Protein AF-A0A3N5M9J4-F1 (afdb_monomer)

pLDDT: mean 79.92, std 17.81, range [35.22, 98.06]

Mean predicted aligned error: 15.6 Å

Structure (mmCIF, N/CA/C/O backbone):
data_AF-A0A3N5M9J4-F1
#
_entry.id   AF-A0A3N5M9J4-F1
#
loop_
_atom_site.group_PDB
_atom_site.id
_atom_site.type_symbol
_atom_site.label_atom_id
_atom_site.label_alt_id
_atom_site.label_comp_id
_atom_site.label_asym_id
_atom_site.label_entity_id
_atom_site.label_seq_id
_atom_site.pdbx_PDB_ins_code
_atom_site.Cartn_x
_atom_site.Cartn_y
_atom_site.Cartn_z
_atom_site.occupancy
_atom_site.B_iso_or_equiv
_atom_site.auth_seq_id
_atom_site.auth_comp_id
_atom_site.auth_asym_id
_atom_site.auth_atom_id
_atom_site.pdbx_PDB_model_num
ATOM 1 N N . MET A 1 1 ? 19.976 -32.562 -26.004 1.00 40.84 1 MET A N 1
ATOM 2 C CA . MET A 1 1 ? 18.658 -32.344 -25.377 1.00 40.84 1 MET A CA 1
ATOM 3 C C . MET A 1 1 ? 18.786 -32.730 -23.916 1.00 40.84 1 MET A C 1
ATOM 5 O O . MET A 1 1 ? 18.676 -33.906 -23.633 1.00 40.84 1 MET A O 1
ATOM 9 N N . GLU A 1 2 ? 19.082 -31.790 -23.013 1.00 35.22 2 GLU A N 1
ATOM 10 C CA . GLU A 1 2 ? 19.085 -32.066 -21.567 1.00 35.22 2 GLU A CA 1
ATOM 11 C C . GLU A 1 2 ? 18.513 -30.866 -20.803 1.00 35.22 2 GLU A C 1
ATOM 13 O O . GLU A 1 2 ? 19.132 -29.811 -20.684 1.00 35.22 2 GLU A O 1
ATOM 18 N N . PHE A 1 3 ? 17.279 -31.030 -20.324 1.00 38.19 3 PHE A N 1
ATOM 19 C CA . PHE A 1 3 ? 16.579 -30.076 -19.472 1.00 38.19 3 PHE A CA 1
ATOM 20 C C . PHE A 1 3 ? 17.049 -30.265 -18.028 1.00 38.19 3 PHE A C 1
ATOM 22 O O . PHE A 1 3 ? 16.665 -31.226 -17.365 1.00 38.19 3 PHE A O 1
ATOM 29 N N . ARG A 1 4 ? 17.856 -29.336 -17.509 1.00 40.12 4 ARG A N 1
ATOM 30 C CA . ARG A 1 4 ? 18.172 -29.287 -16.075 1.00 40.12 4 ARG A CA 1
ATOM 31 C C . ARG A 1 4 ? 17.060 -28.557 -15.320 1.00 40.12 4 ARG A C 1
ATOM 33 O O . ARG A 1 4 ? 17.142 -27.360 -15.067 1.00 40.12 4 ARG A O 1
ATOM 40 N N . SER A 1 5 ? 16.023 -29.309 -14.964 1.00 43.06 5 SER A N 1
ATOM 41 C CA . SER A 1 5 ? 15.015 -28.925 -13.971 1.00 43.06 5 SER A CA 1
ATOM 42 C C . SER A 1 5 ? 15.371 -29.523 -12.614 1.00 43.06 5 SER A C 1
ATOM 44 O O . SER A 1 5 ? 15.513 -30.737 -12.522 1.00 43.06 5 SER A O 1
ATOM 46 N N . ALA A 1 6 ? 15.459 -28.686 -11.573 1.00 42.06 6 ALA A N 1
ATOM 47 C CA . ALA A 1 6 ? 14.806 -28.901 -10.272 1.00 42.06 6 ALA A CA 1
ATOM 48 C C . ALA A 1 6 ? 15.296 -27.869 -9.238 1.00 42.06 6 ALA A C 1
ATOM 50 O O . ALA A 1 6 ? 16.233 -28.110 -8.479 1.00 42.06 6 ALA A O 1
ATOM 51 N N . ASN A 1 7 ? 14.602 -26.730 -9.151 1.00 45.19 7 ASN A N 1
ATOM 52 C CA . ASN A 1 7 ? 14.589 -25.938 -7.921 1.00 45.19 7 ASN A CA 1
ATOM 53 C C . ASN A 1 7 ? 13.756 -26.695 -6.879 1.00 45.19 7 ASN A C 1
ATOM 55 O O . ASN A 1 7 ? 12.533 -26.573 -6.836 1.00 45.19 7 ASN A O 1
ATOM 59 N N . ALA A 1 8 ? 14.414 -27.490 -6.038 1.00 44.69 8 ALA A N 1
ATOM 60 C CA . ALA A 1 8 ? 13.794 -28.055 -4.850 1.00 44.69 8 ALA A CA 1
ATOM 61 C C . ALA A 1 8 ? 13.730 -26.980 -3.753 1.00 44.69 8 ALA A C 1
ATOM 63 O O . ALA A 1 8 ? 14.624 -26.876 -2.914 1.00 44.69 8 ALA A O 1
ATOM 64 N N . PHE A 1 9 ? 12.658 -26.184 -3.736 1.00 44.62 9 PHE A N 1
ATOM 65 C CA . PHE A 1 9 ? 12.261 -25.470 -2.523 1.00 44.62 9 PHE A CA 1
ATOM 66 C C . PHE A 1 9 ? 11.845 -26.517 -1.485 1.00 44.62 9 PHE A C 1
ATOM 68 O O . PHE A 1 9 ? 10.697 -26.957 -1.446 1.00 44.62 9 PHE A O 1
ATOM 75 N N . ARG A 1 10 ? 12.793 -26.965 -0.656 1.00 51.78 10 ARG A N 1
ATOM 76 C CA . ARG A 1 10 ? 12.470 -27.740 0.542 1.00 51.78 10 ARG A CA 1
ATOM 77 C C . ARG A 1 10 ? 11.759 -26.796 1.505 1.00 51.78 10 ARG A C 1
ATOM 79 O O . ARG A 1 10 ? 12.394 -26.006 2.197 1.00 51.78 10 ARG A O 1
ATOM 86 N N . GLY A 1 11 ? 10.430 -26.860 1.515 1.00 51.69 11 GLY A N 1
ATOM 87 C CA . GLY A 1 11 ? 9.624 -26.268 2.571 1.00 51.69 11 GLY A CA 1
ATOM 88 C C . GLY A 1 11 ? 10.036 -26.900 3.894 1.00 51.69 11 GLY A C 1
ATOM 89 O O . GLY A 1 11 ? 9.749 -28.071 4.145 1.00 51.69 11 GLY A O 1
ATOM 90 N N . HIS A 1 12 ? 10.759 -26.148 4.719 1.00 48.06 12 HIS A N 1
ATOM 91 C CA . HIS A 1 12 ? 11.014 -26.554 6.089 1.00 48.06 12 HIS A CA 1
ATOM 92 C C . HIS A 1 12 ? 9.669 -26.632 6.813 1.00 48.06 12 HIS A C 1
ATOM 94 O O . HIS A 1 12 ? 8.964 -25.637 6.973 1.00 48.06 12 HIS A O 1
ATOM 100 N N . ARG A 1 13 ? 9.301 -27.854 7.205 1.00 51.56 13 ARG A N 1
ATOM 101 C CA . ARG A 1 13 ? 8.155 -28.147 8.061 1.00 51.56 13 ARG A CA 1
ATOM 102 C C . ARG A 1 13 ? 8.425 -27.473 9.409 1.00 51.56 13 ARG A C 1
ATOM 104 O O . ARG A 1 13 ? 9.368 -27.854 10.098 1.00 51.56 13 ARG A O 1
ATOM 111 N N . ILE A 1 14 ? 7.643 -26.449 9.748 1.00 56.66 14 ILE A N 1
ATOM 112 C CA . ILE A 1 14 ? 7.687 -25.809 11.066 1.00 56.66 14 ILE A CA 1
ATOM 113 C C . ILE A 1 14 ? 7.289 -26.890 12.075 1.00 56.66 14 ILE A C 1
ATOM 115 O O . ILE A 1 14 ? 6.150 -27.352 12.078 1.00 56.66 14 ILE A O 1
ATOM 119 N N . LEU A 1 15 ? 8.253 -27.368 12.861 1.00 48.16 15 LEU A N 1
ATOM 120 C CA . LEU A 1 15 ? 7.993 -28.271 13.975 1.00 48.16 15 LEU A CA 1
ATOM 121 C C . LEU A 1 15 ? 7.267 -27.459 15.052 1.00 48.16 15 LEU A C 1
ATOM 123 O O . LEU A 1 15 ? 7.861 -26.589 15.687 1.00 48.16 15 LEU A O 1
ATOM 127 N N . SER A 1 16 ? 5.967 -27.716 15.196 1.00 48.34 16 SER A N 1
ATOM 128 C CA . SER A 1 16 ? 5.083 -27.132 16.205 1.00 48.34 16 SER A CA 1
ATOM 129 C C . SER A 1 16 ? 5.510 -27.564 17.607 1.00 48.34 16 SER A C 1
ATOM 131 O O . SER A 1 16 ? 5.007 -28.541 18.151 1.00 48.34 16 SER A O 1
ATOM 133 N N . ALA A 1 17 ? 6.457 -26.837 18.189 1.00 43.72 17 ALA A N 1
ATOM 134 C CA . ALA A 1 17 ? 6.905 -27.015 19.563 1.00 43.72 17 ALA A CA 1
ATOM 135 C C . ALA A 1 17 ? 6.412 -25.866 20.460 1.00 43.72 17 ALA A C 1
ATOM 137 O O . ALA A 1 17 ? 7.215 -25.299 21.182 1.00 43.72 17 ALA A O 1
ATOM 138 N N . THR A 1 18 ? 5.116 -25.516 20.399 1.00 49.69 18 THR A N 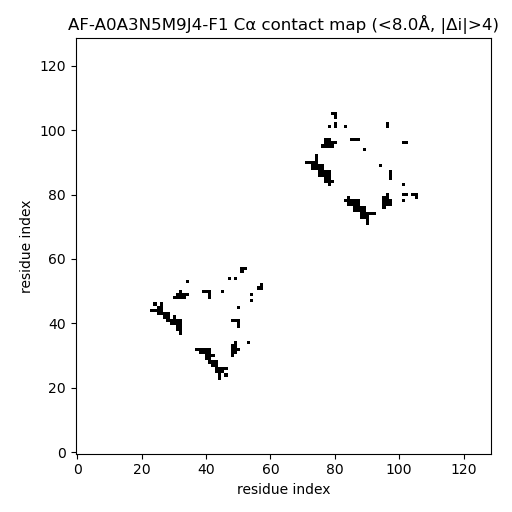1
ATOM 139 C CA . THR A 1 18 ? 4.395 -24.667 21.382 1.00 49.69 18 THR A CA 1
ATOM 140 C C . THR A 1 18 ? 2.859 -24.796 21.220 1.00 49.69 18 THR A C 1
ATOM 142 O O . THR A 1 18 ? 2.184 -23.799 20.979 1.00 49.69 18 THR A O 1
ATOM 145 N N . ASP A 1 19 ? 2.264 -25.996 21.290 1.00 48.59 19 ASP A N 1
ATOM 146 C CA . ASP A 1 19 ? 0.798 -26.150 21.072 1.00 48.59 19 ASP A CA 1
ATOM 147 C C 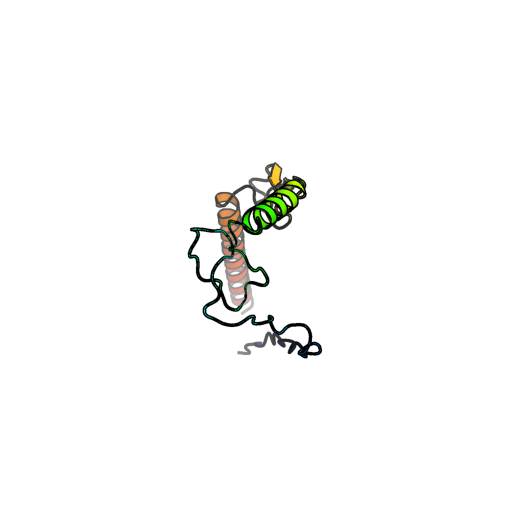. ASP A 1 19 ? -0.071 -25.695 22.271 1.00 48.59 19 ASP A C 1
ATOM 149 O O . ASP A 1 19 ? -1.252 -25.394 22.115 1.00 48.59 19 ASP A O 1
ATOM 153 N N . GLU A 1 20 ? 0.506 -25.558 23.469 1.00 49.72 20 GLU A N 1
ATOM 154 C CA . GLU A 1 20 ? -0.247 -25.222 24.696 1.00 49.72 20 GLU A CA 1
ATOM 155 C C . GLU A 1 20 ? -0.368 -23.705 24.968 1.0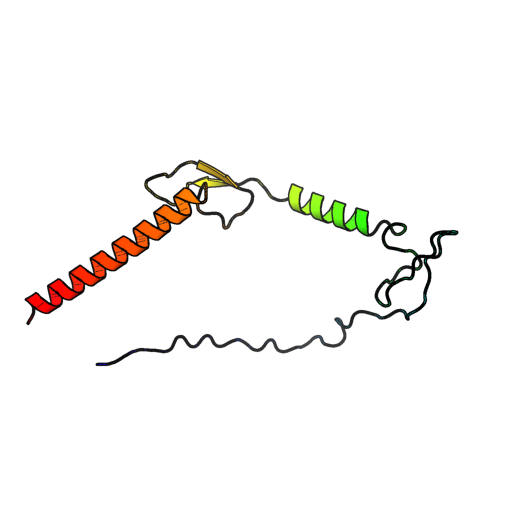0 49.72 20 GLU A C 1
ATOM 157 O O . GLU A 1 20 ? -1.258 -23.269 25.694 1.00 49.72 20 GLU A O 1
ATOM 162 N N . LEU A 1 21 ? 0.481 -22.864 24.362 1.00 55.25 21 LEU A N 1
ATOM 163 C CA . LEU A 1 21 ? 0.504 -21.407 24.603 1.00 55.25 21 LEU A CA 1
ATOM 164 C C . LEU A 1 21 ? -0.282 -20.581 23.570 1.00 55.25 21 LEU A C 1
ATOM 166 O O . LEU A 1 21 ? -0.317 -19.356 23.668 1.00 55.25 21 LEU A O 1
ATOM 170 N N . SER A 1 22 ? -0.910 -21.217 22.574 1.00 57.94 22 SER A N 1
ATOM 171 C CA . SER A 1 22 ? -1.507 -20.512 21.423 1.00 57.94 22 SER A CA 1
ATOM 172 C C . SER A 1 22 ? -2.987 -20.802 21.166 1.00 57.94 22 SER A C 1
ATOM 174 O O . SER A 1 22 ? -3.552 -20.248 20.222 1.00 57.94 22 SER A O 1
ATOM 176 N N . ARG A 1 23 ? -3.663 -21.611 21.993 1.00 62.72 23 ARG A N 1
ATOM 177 C CA . ARG A 1 23 ? -5.124 -21.745 21.881 1.00 62.72 23 ARG A CA 1
ATOM 178 C C . ARG A 1 23 ? -5.797 -20.493 22.440 1.00 62.72 23 ARG A C 1
ATOM 180 O O . ARG A 1 23 ? -5.689 -20.193 23.628 1.00 62.72 23 ARG A O 1
ATOM 187 N N . ALA A 1 24 ? -6.481 -19.752 21.569 1.00 71.19 24 ALA A N 1
ATOM 188 C CA . ALA A 1 24 ? -7.269 -18.588 21.960 1.00 71.19 24 ALA A CA 1
ATOM 189 C C . ALA A 1 24 ? -8.298 -18.996 23.026 1.00 71.19 24 ALA A C 1
ATOM 191 O O . ALA A 1 24 ? -9.108 -19.897 22.799 1.00 71.19 24 ALA A O 1
ATOM 192 N N . ARG A 1 25 ? -8.249 -18.351 24.199 1.00 79.06 25 ARG A N 1
ATOM 193 C CA . ARG A 1 25 ? -9.188 -18.621 25.297 1.00 79.06 25 ARG A CA 1
ATOM 194 C C . ARG A 1 25 ? -10.613 -18.303 24.843 1.00 79.06 25 ARG A C 1
ATOM 196 O O . ARG A 1 25 ? -10.862 -17.247 24.265 1.00 79.06 25 ARG A O 1
ATOM 203 N N . THR A 1 26 ? -11.539 -19.215 25.124 1.00 84.38 26 THR A N 1
ATOM 204 C CA . THR A 1 26 ? -12.971 -19.040 24.861 1.00 84.38 26 THR A CA 1
ATOM 205 C C . THR A 1 26 ? -13.722 -18.797 26.165 1.00 84.38 26 THR A C 1
ATOM 207 O O . THR A 1 26 ? -13.546 -19.539 27.127 1.00 84.38 26 THR A O 1
ATOM 210 N N . TYR A 1 27 ? -14.593 -17.795 26.179 1.00 84.06 27 TYR A N 1
ATOM 211 C CA . TYR A 1 27 ? -15.270 -17.255 27.360 1.00 84.06 27 TYR A CA 1
ATOM 212 C C . TYR A 1 27 ? -16.790 -17.509 27.366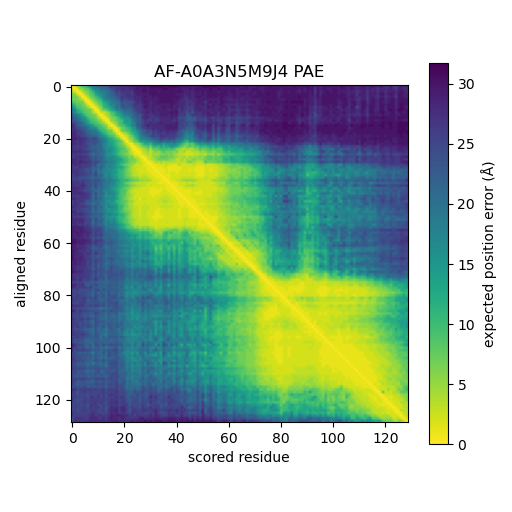 1.00 84.06 27 TYR A C 1
ATOM 214 O O . TYR A 1 27 ? -17.516 -16.925 28.166 1.00 84.06 27 TYR A O 1
ATOM 222 N N . GLY A 1 28 ? -17.275 -18.379 26.477 1.00 79.06 28 GLY A N 1
ATOM 223 C CA . GLY A 1 28 ? -18.689 -18.747 26.376 1.00 79.06 28 GLY A CA 1
ATOM 224 C C . GLY A 1 28 ? -19.524 -17.809 25.496 1.00 79.06 28 GLY A C 1
ATOM 225 O O . GLY A 1 28 ? -19.189 -16.638 25.287 1.00 79.06 28 GLY A O 1
ATOM 226 N N . SER A 1 29 ? -20.604 -18.359 24.937 1.00 83.00 29 SER A N 1
ATOM 227 C CA . SER A 1 29 ? -21.586 -17.652 24.108 1.00 83.00 29 SER A CA 1
ATOM 228 C C . SER A 1 29 ? -22.687 -17.004 24.959 1.00 83.00 29 SER A C 1
ATOM 230 O O . SER A 1 29 ? -22.867 -17.337 26.126 1.00 83.00 29 SER A O 1
ATOM 232 N N . GLY A 1 30 ? -23.423 -16.050 24.378 1.00 86.94 30 GLY A N 1
ATOM 233 C CA . GLY A 1 30 ? -24.603 -15.442 25.013 1.00 86.94 30 GLY A CA 1
ATOM 234 C C . GLY A 1 30 ? -24.311 -14.365 26.063 1.00 86.94 30 GLY A C 1
ATOM 235 O O . GLY A 1 30 ? -25.240 -13.821 26.652 1.00 86.94 30 GLY A O 1
ATOM 236 N N . ARG A 1 31 ? -23.040 -14.019 26.287 1.00 93.81 31 ARG A N 1
ATOM 237 C CA . ARG A 1 31 ? -22.670 -12.889 27.148 1.00 93.81 31 ARG A CA 1
ATOM 238 C C . ARG A 1 31 ? -23.105 -11.577 26.504 1.00 93.81 31 ARG A C 1
ATOM 240 O O . ARG A 1 31 ? -22.949 -11.403 25.298 1.00 93.81 31 ARG A O 1
ATOM 247 N N . VAL A 1 32 ? -23.602 -10.650 27.313 1.00 95.00 32 VAL A N 1
ATOM 248 C CA . VAL A 1 32 ? -24.022 -9.309 26.888 1.00 95.00 32 VAL A CA 1
ATOM 249 C C . VAL A 1 32 ? -23.089 -8.284 27.522 1.00 95.00 32 VAL A C 1
ATOM 251 O O . VAL A 1 32 ? -22.621 -8.483 28.639 1.00 95.00 32 VAL A O 1
ATOM 254 N N . CYS A 1 33 ? -22.805 -7.199 26.805 1.00 95.94 33 CYS A N 1
ATOM 255 C CA . CYS A 1 33 ? -22.032 -6.077 27.319 1.00 95.94 33 CYS A CA 1
ATOM 256 C C . CYS A 1 33 ? -22.618 -5.571 28.646 1.00 95.94 33 CYS A C 1
ATOM 258 O O . CYS A 1 33 ? -23.803 -5.251 28.712 1.00 95.94 33 CYS A O 1
ATOM 260 N N . ALA A 1 34 ? -21.766 -5.432 29.664 1.00 95.38 34 ALA A N 1
ATOM 261 C CA . ALA A 1 34 ? -22.164 -5.000 31.004 1.00 95.38 34 ALA A CA 1
ATOM 262 C C . ALA A 1 34 ? -22.647 -3.537 31.0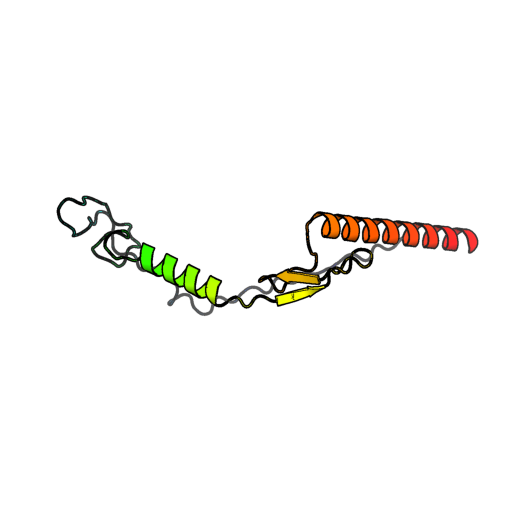87 1.00 95.38 34 ALA A C 1
ATOM 264 O O . ALA A 1 34 ? -23.234 -3.143 32.093 1.00 95.38 34 ALA A O 1
ATOM 265 N N . VAL A 1 35 ? -22.431 -2.723 30.043 1.00 94.88 35 VAL A N 1
ATOM 266 C CA . VAL A 1 35 ? -22.882 -1.325 30.019 1.00 94.88 35 VAL A CA 1
ATOM 267 C C . VAL A 1 35 ? -24.409 -1.265 29.866 1.00 94.88 35 VAL A C 1
ATOM 269 O O . VAL A 1 35 ? -24.939 -1.794 28.879 1.00 94.88 35 VAL A O 1
ATOM 272 N N . PRO A 1 36 ? -25.129 -0.601 30.794 1.00 94.44 36 PRO A N 1
ATOM 273 C CA . PRO A 1 36 ? -26.583 -0.492 30.746 1.00 94.44 36 PRO A CA 1
ATOM 274 C C . PRO A 1 36 ? -27.080 0.059 29.405 1.00 94.44 36 PRO A C 1
ATOM 276 O O . PRO A 1 36 ? -26.595 1.078 28.921 1.00 94.44 36 PRO A O 1
ATOM 279 N N . GLY A 1 37 ? -28.049 -0.626 28.794 1.00 94.12 37 GLY A N 1
ATOM 280 C CA . GLY A 1 37 ? -28.651 -0.215 27.520 1.00 94.12 37 GLY A CA 1
ATOM 281 C C . GLY A 1 37 ? -27.845 -0.556 26.259 1.00 94.12 37 GLY A C 1
ATOM 282 O O . GLY A 1 37 ? -28.344 -0.336 25.162 1.00 94.12 37 GLY A O 1
ATOM 283 N N . CYS A 1 38 ? -26.642 -1.133 26.371 1.00 94.50 38 CYS A N 1
ATOM 284 C CA . CYS A 1 38 ? -25.834 -1.480 25.198 1.00 94.50 38 CYS A CA 1
ATOM 285 C C . CYS A 1 38 ? -26.373 -2.700 24.433 1.00 94.50 38 CYS A C 1
ATOM 287 O O . CYS A 1 38 ? -26.331 -2.726 23.204 1.00 94.50 38 CYS A O 1
ATOM 289 N N . GLY A 1 39 ? -26.822 -3.742 25.145 1.00 93.44 39 GLY A N 1
ATOM 290 C CA . GLY A 1 39 ? -27.423 -4.951 24.554 1.00 93.44 39 GLY A CA 1
ATOM 291 C C . GLY A 1 39 ? -26.514 -5.768 23.621 1.00 93.44 39 GLY A C 1
ATOM 292 O O . GLY A 1 39 ? -26.953 -6.765 23.054 1.00 93.44 39 GLY A O 1
ATOM 293 N N . THR A 1 40 ? -25.250 -5.375 23.446 1.00 94.62 40 THR A N 1
ATOM 294 C CA . THR A 1 40 ? -24.334 -6.009 22.492 1.00 94.62 40 THR A CA 1
ATOM 295 C C . THR A 1 40 ? -23.928 -7.397 22.975 1.00 94.62 40 THR A C 1
ATOM 297 O O . THR A 1 40 ? -23.372 -7.527 24.066 1.00 94.62 40 THR A O 1
ATOM 300 N N . LEU A 1 41 ? -24.145 -8.421 22.147 1.00 95.25 41 LEU A N 1
ATOM 301 C CA . LEU A 1 41 ? -23.668 -9.779 22.407 1.00 95.25 41 LEU A CA 1
ATOM 302 C C . LEU A 1 41 ? -22.153 -9.862 22.202 1.00 95.25 41 LEU A C 1
ATOM 304 O O . LEU A 1 41 ? -21.627 -9.520 21.142 1.00 95.25 41 LEU A O 1
ATOM 308 N N . LEU A 1 42 ? -21.446 -10.323 23.227 1.00 93.88 42 LEU A N 1
ATOM 309 C CA . LEU A 1 42 ? -20.001 -10.473 23.209 1.00 93.88 42 LEU A CA 1
ATOM 310 C C . LEU A 1 42 ? -19.623 -11.775 22.506 1.00 93.88 42 LEU A C 1
ATOM 312 O O . LEU A 1 42 ? -20.223 -12.829 22.729 1.00 93.88 42 LEU A O 1
ATOM 316 N N . SER A 1 43 ? -18.579 -11.712 21.682 1.00 90.00 43 SER A N 1
ATOM 317 C CA . SER A 1 43 ? -18.022 -12.908 21.059 1.00 90.00 43 SER A CA 1
ATOM 318 C C . SER A 1 43 ? -17.454 -13.855 22.120 1.00 90.00 43 SER A C 1
ATOM 320 O O . SER A 1 43 ? -17.027 -13.434 23.201 1.00 90.00 43 SER A O 1
ATOM 322 N N . ALA A 1 44 ? -17.377 -15.145 21.793 1.00 90.56 44 ALA A N 1
ATOM 323 C CA . ALA A 1 44 ? -16.740 -16.136 22.658 1.00 90.56 44 ALA A CA 1
ATOM 324 C C . ALA A 1 44 ? -15.248 -15.844 22.897 1.00 90.56 44 ALA A C 1
ATOM 326 O O . ALA A 1 44 ? -14.675 -16.378 23.835 1.00 90.56 44 ALA A O 1
ATOM 327 N N . TYR A 1 45 ? -14.622 -14.991 22.085 1.00 88.12 45 TYR A N 1
ATOM 328 C CA . TYR A 1 45 ? -13.206 -14.639 22.191 1.00 88.12 45 TYR A CA 1
ATOM 329 C C . TYR A 1 45 ? -12.960 -13.304 22.898 1.00 88.12 45 TYR A C 1
ATOM 331 O O . TYR A 1 45 ? -11.807 -12.942 23.100 1.00 88.12 45 TYR A O 1
ATOM 339 N N . ASN A 1 46 ? -14.008 -12.556 23.264 1.00 88.06 46 ASN A N 1
ATOM 340 C CA . ASN A 1 46 ? -13.841 -11.294 23.979 1.00 88.06 46 ASN A CA 1
ATOM 341 C C . ASN A 1 46 ? -13.459 -11.565 25.448 1.00 88.06 46 ASN A C 1
ATOM 343 O O . ASN A 1 46 ? -14.289 -12.099 26.188 1.00 88.06 46 ASN A O 1
ATOM 347 N N . PRO A 1 47 ? -12.256 -11.200 25.912 1.00 88.19 47 PRO A N 1
ATOM 348 C CA . PRO A 1 47 ? -11.877 -11.408 27.306 1.00 88.19 47 PRO A CA 1
ATOM 349 C C . PRO A 1 47 ? -12.575 -10.437 28.270 1.00 88.19 47 PRO A C 1
ATOM 351 O O . PRO A 1 47 ? -12.596 -10.697 29.468 1.00 88.19 47 PRO A O 1
ATOM 354 N N . SER A 1 48 ? -13.131 -9.331 27.765 1.00 89.44 48 SER A N 1
ATOM 355 C CA . SER A 1 48 ? -13.819 -8.311 28.557 1.00 89.44 48 SER A CA 1
ATOM 356 C C . SER A 1 48 ? -15.301 -8.646 28.765 1.00 89.44 48 SER A C 1
ATOM 358 O O . SER A 1 48 ? -15.913 -9.399 28.002 1.00 89.44 48 SER A O 1
ATOM 360 N N . ASP A 1 49 ? -15.867 -8.067 29.818 1.00 91.88 49 ASP A N 1
ATOM 361 C CA . ASP A 1 49 ? -17.292 -7.991 30.137 1.00 91.88 49 ASP A CA 1
ATOM 362 C C . ASP A 1 49 ? -18.024 -6.867 29.378 1.00 91.88 49 ASP A C 1
ATOM 364 O O . ASP A 1 49 ? -19.255 -6.800 29.388 1.00 91.88 49 ASP A O 1
ATOM 368 N N . VAL A 1 50 ? -17.296 -6.003 28.669 1.00 94.25 50 VAL A N 1
ATOM 369 C CA . VAL A 1 50 ? -17.855 -4.951 27.819 1.00 94.25 50 VAL A CA 1
ATOM 370 C C . VAL A 1 50 ? -17.451 -5.138 26.353 1.00 94.25 50 VAL A C 1
ATOM 372 O O . VAL A 1 50 ? -16.528 -5.882 26.014 1.00 94.25 50 VAL A O 1
ATOM 375 N N . CYS A 1 51 ? -18.191 -4.512 25.436 1.00 92.38 51 CYS A N 1
ATOM 376 C CA . CYS A 1 51 ? -17.897 -4.583 24.005 1.00 92.38 51 CYS A CA 1
ATOM 377 C C . CYS A 1 51 ? -16.672 -3.729 23.634 1.00 92.38 51 CYS A C 1
ATOM 379 O O . CYS A 1 51 ? -16.267 -2.850 24.391 1.00 92.38 51 CYS A O 1
ATOM 381 N N . ALA A 1 52 ? -16.113 -3.948 22.439 1.00 88.12 52 ALA A N 1
ATOM 382 C CA . ALA A 1 52 ? -14.902 -3.265 21.961 1.00 88.12 52 ALA A CA 1
ATOM 383 C C . ALA A 1 52 ? -14.996 -1.724 21.945 1.00 88.12 52 ALA A C 1
ATOM 385 O O . ALA A 1 52 ? -13.974 -1.044 22.028 1.00 88.12 52 ALA A O 1
ATOM 386 N N . LEU A 1 53 ? -16.215 -1.181 21.846 1.00 87.94 53 LEU A N 1
ATOM 387 C CA . LEU A 1 53 ? -16.469 0.261 21.904 1.00 87.94 53 LEU A CA 1
ATOM 388 C C . LEU A 1 53 ? -16.331 0.811 23.329 1.00 87.94 53 LEU A C 1
ATOM 390 O O . LEU A 1 53 ? -15.813 1.904 23.515 1.00 87.94 53 LEU A O 1
ATOM 394 N N . HIS A 1 54 ? -16.760 0.044 24.333 1.00 91.38 54 HIS A N 1
ATOM 395 C CA . HIS A 1 54 ? -16.714 0.447 25.739 1.00 91.38 54 HIS A CA 1
ATOM 396 C C . HIS A 1 54 ? -15.405 0.061 26.432 1.00 91.38 54 HIS A C 1
ATOM 398 O O . HIS A 1 54 ? -14.989 0.752 27.355 1.00 91.38 54 HIS A O 1
ATOM 404 N N . SER A 1 55 ? -14.732 -1.005 25.987 1.00 88.94 55 SER A N 1
ATOM 405 C CA . SER A 1 55 ? -13.412 -1.370 26.516 1.00 88.94 55 SER A CA 1
ATOM 406 C C . SER A 1 55 ? -12.301 -0.431 26.049 1.00 88.94 55 SER A C 1
ATOM 408 O O . SER A 1 55 ? -11.189 -0.517 26.557 1.00 88.94 55 SER A O 1
ATOM 410 N N . GLY A 1 56 ? -12.557 0.419 25.048 1.00 80.31 56 GLY A N 1
ATOM 411 C CA . GLY A 1 56 ? -11.521 1.236 24.419 1.00 80.31 56 GLY A CA 1
ATOM 412 C C . GLY A 1 56 ? -10.521 0.426 23.587 1.00 80.31 56 GLY A C 1
ATOM 413 O O . GLY A 1 56 ? -9.584 1.007 23.046 1.00 80.31 56 GLY A O 1
ATOM 414 N N . ALA A 1 57 ? -10.734 -0.885 23.403 1.00 73.44 57 ALA A N 1
ATOM 415 C CA . ALA A 1 57 ? -9.842 -1.741 22.616 1.00 73.44 57 ALA A CA 1
ATOM 416 C C . ALA A 1 57 ? -9.642 -1.208 21.185 1.00 73.44 57 ALA A C 1
ATOM 418 O O . ALA A 1 57 ? -8.533 -1.240 20.653 1.00 73.44 57 ALA A O 1
ATOM 419 N N . TRP A 1 58 ? -10.693 -0.628 20.596 1.00 67.88 58 TRP A N 1
ATOM 420 C CA . TRP A 1 58 ? -10.607 0.020 19.285 1.00 67.88 58 TRP A CA 1
ATOM 421 C C . TRP A 1 58 ? -9.693 1.260 19.278 1.00 67.88 58 TRP A C 1
ATOM 423 O O . TRP A 1 58 ? -8.957 1.499 18.315 1.00 67.88 58 TRP A O 1
ATOM 433 N N . HIS A 1 59 ? -9.703 2.041 20.363 1.00 67.56 59 HIS A N 1
ATOM 434 C CA . HIS A 1 59 ? -8.807 3.185 20.517 1.00 67.56 59 HIS A CA 1
ATOM 435 C C . HIS A 1 59 ? -7.362 2.707 20.667 1.00 67.56 59 HIS A C 1
ATOM 437 O O . HIS A 1 59 ? -6.477 3.230 19.992 1.00 67.56 59 HIS A O 1
ATOM 443 N N . ASP A 1 60 ? -7.113 1.682 21.483 1.00 66.38 60 ASP A N 1
ATOM 444 C CA . ASP A 1 60 ? -5.766 1.156 21.710 1.00 66.38 60 ASP A CA 1
ATOM 445 C C . ASP A 1 60 ? -5.113 0.619 20.433 1.00 66.38 60 ASP A C 1
ATOM 447 O O . ASP A 1 60 ? -3.949 0.933 20.166 1.00 66.38 60 ASP A O 1
ATOM 451 N N . GLU A 1 61 ? -5.842 -0.136 19.607 1.00 68.75 61 GLU A N 1
ATOM 452 C CA . GLU A 1 61 ? -5.344 -0.602 18.306 1.00 68.75 61 GLU A CA 1
ATOM 453 C C . GLU A 1 61 ? -5.018 0.569 17.374 1.00 68.75 61 GLU A C 1
ATOM 455 O O . GLU A 1 61 ? -3.952 0.597 16.750 1.00 68.75 61 GLU A O 1
ATOM 460 N N . SER A 1 62 ? -5.887 1.579 17.338 1.00 68.62 62 SER A N 1
ATOM 461 C CA . SER A 1 62 ? -5.685 2.793 16.544 1.00 68.62 62 SER A CA 1
ATOM 462 C C . SER A 1 62 ? -4.452 3.576 17.013 1.00 68.62 62 SER A C 1
ATOM 464 O O . SER A 1 62 ? -3.624 3.985 16.197 1.00 68.62 62 SER A O 1
ATOM 466 N N . HIS A 1 63 ? -4.255 3.717 18.327 1.00 66.88 63 HIS A N 1
ATOM 467 C CA . HIS A 1 63 ? -3.074 4.355 18.909 1.00 66.88 63 HIS A CA 1
ATOM 468 C C . HIS A 1 63 ? -1.798 3.544 18.662 1.00 66.88 63 HIS A C 1
ATOM 470 O O . HIS A 1 63 ? -0.742 4.118 18.399 1.00 66.88 63 HIS A O 1
ATOM 476 N N . GLN A 1 64 ? -1.856 2.211 18.713 1.00 70.19 64 GLN A N 1
ATOM 477 C CA . GLN A 1 64 ? -0.720 1.354 18.368 1.00 70.19 64 GLN A CA 1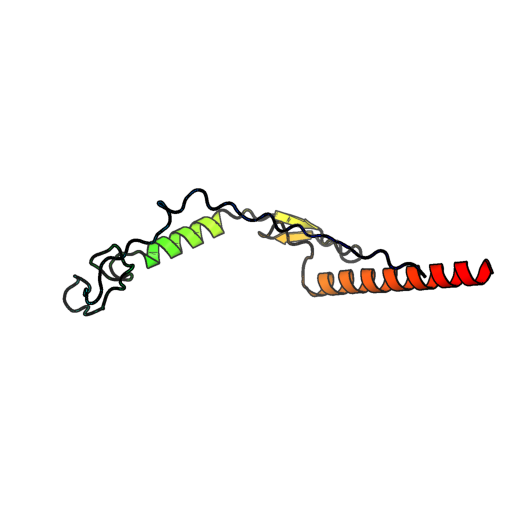
ATOM 478 C C . GLN A 1 64 ? -0.354 1.453 16.886 1.00 70.19 64 GLN A C 1
ATOM 480 O O . GLN A 1 64 ? 0.829 1.570 16.565 1.00 70.19 64 GLN A O 1
ATOM 485 N N . ALA A 1 65 ? -1.341 1.450 15.989 1.00 71.69 65 ALA A N 1
ATOM 486 C CA . ALA A 1 65 ? -1.128 1.641 14.560 1.00 71.69 65 ALA A CA 1
ATOM 487 C C . ALA A 1 65 ? -0.535 3.027 14.264 1.00 71.69 65 ALA A C 1
ATOM 489 O O . ALA A 1 65 ? 0.455 3.122 13.539 1.00 71.69 65 ALA A O 1
ATOM 490 N N . ALA A 1 66 ? -1.062 4.082 14.894 1.00 70.56 66 ALA A N 1
ATOM 491 C CA . ALA A 1 66 ? -0.542 5.442 14.776 1.00 70.56 66 ALA A CA 1
ATOM 492 C C . ALA A 1 66 ? 0.899 5.557 15.298 1.00 70.56 66 ALA A C 1
ATOM 494 O O . ALA A 1 66 ? 1.750 6.117 14.612 1.00 70.56 66 ALA A O 1
ATOM 495 N N . ARG A 1 67 ? 1.215 4.958 16.458 1.00 70.00 67 ARG A N 1
ATOM 496 C CA . ARG A 1 67 ? 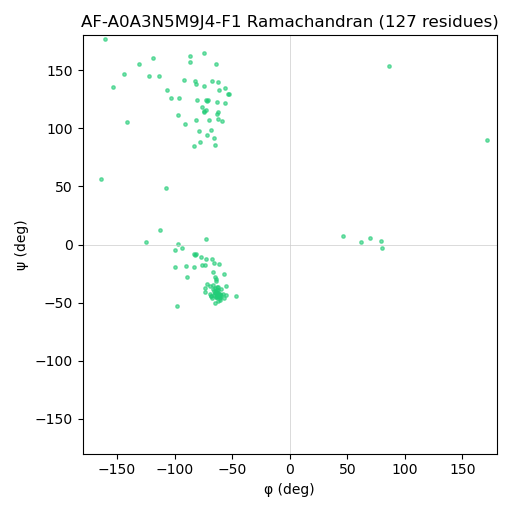2.590 4.893 16.988 1.00 70.00 67 ARG A CA 1
ATOM 497 C C . ARG A 1 67 ? 3.533 4.156 16.041 1.00 70.00 67 ARG A C 1
ATOM 499 O O . ARG A 1 67 ? 4.624 4.646 15.772 1.00 70.00 67 ARG A O 1
ATOM 506 N N . LYS A 1 68 ? 3.119 3.006 15.500 1.00 70.62 68 LYS A N 1
ATOM 507 C CA . LYS A 1 68 ? 3.917 2.256 14.517 1.00 70.62 68 LYS A CA 1
ATOM 508 C C . LYS A 1 68 ? 4.133 3.044 13.228 1.00 70.62 68 LYS A C 1
ATOM 510 O O . LYS A 1 68 ? 5.205 2.942 12.645 1.00 70.62 68 LYS A O 1
ATOM 515 N N . LEU A 1 69 ? 3.145 3.819 12.779 1.00 68.38 69 LEU A N 1
ATOM 516 C CA . LEU A 1 69 ? 3.282 4.689 11.612 1.00 68.38 69 LEU A CA 1
ATOM 517 C C . LEU A 1 69 ? 4.251 5.846 11.897 1.00 68.38 69 LEU A C 1
ATOM 519 O O . LEU A 1 69 ? 5.133 6.101 11.086 1.00 68.38 69 LEU A O 1
ATOM 523 N N . ALA A 1 70 ? 4.129 6.481 13.067 1.00 64.12 70 ALA A N 1
ATOM 524 C CA . ALA A 1 70 ? 4.994 7.574 13.510 1.00 64.12 70 ALA A CA 1
ATOM 525 C C . ALA A 1 70 ? 6.459 7.144 13.705 1.00 64.12 70 ALA A C 1
ATOM 527 O O . ALA A 1 70 ? 7.365 7.942 13.504 1.00 64.12 70 ALA A O 1
ATOM 528 N N . GLN A 1 71 ? 6.702 5.880 14.061 1.00 66.44 71 GLN A N 1
ATOM 529 C CA . GLN A 1 71 ? 8.051 5.318 14.189 1.00 66.44 71 GLN A CA 1
ATOM 530 C C . GLN A 1 71 ? 8.717 4.968 12.850 1.00 66.44 71 GLN A C 1
ATOM 532 O O . GLN A 1 71 ? 9.904 4.647 12.834 1.00 66.44 71 GLN A O 1
ATOM 537 N N . ARG A 1 72 ? 7.997 4.980 11.720 1.00 74.44 72 ARG A N 1
ATOM 538 C CA . ARG A 1 72 ? 8.619 4.703 10.420 1.00 74.44 72 ARG A CA 1
ATOM 539 C C . ARG A 1 72 ? 9.356 5.940 9.935 1.00 74.44 72 ARG A C 1
ATOM 541 O O . ARG A 1 72 ? 8.753 6.824 9.335 1.00 74.44 72 ARG A O 1
ATOM 548 N N . GLU A 1 73 ? 10.661 5.949 10.167 1.00 78.44 73 GLU A N 1
ATOM 549 C CA . GLU A 1 73 ? 11.557 6.983 9.663 1.00 78.44 73 GLU A CA 1
ATOM 550 C C . GLU A 1 73 ? 11.465 7.094 8.133 1.00 78.44 73 GLU A C 1
ATOM 552 O O . GLU A 1 73 ? 11.411 6.094 7.402 1.00 78.44 73 GLU A O 1
ATOM 557 N N . GLU A 1 74 ? 11.388 8.330 7.648 1.00 86.25 74 GLU A N 1
ATOM 558 C CA . GLU A 1 74 ? 11.355 8.623 6.225 1.00 86.25 74 GLU A CA 1
ATOM 559 C C . GLU A 1 74 ? 12.760 8.466 5.639 1.00 86.25 74 GLU A C 1
ATOM 561 O O . GLU A 1 74 ? 13.697 9.161 6.022 1.00 86.25 74 GLU A O 1
ATOM 566 N N . LEU A 1 75 ? 12.915 7.531 4.700 1.00 89.56 75 LEU A N 1
ATOM 567 C CA . LEU A 1 75 ? 14.198 7.225 4.085 1.00 89.56 75 LEU A CA 1
ATOM 568 C C . LEU A 1 75 ? 14.280 7.837 2.684 1.00 89.56 75 LEU A C 1
ATOM 570 O O . LEU A 1 75 ? 13.450 7.546 1.816 1.00 89.56 75 LEU A O 1
ATOM 574 N N . THR A 1 76 ? 15.328 8.614 2.425 1.00 94.75 76 THR A N 1
ATOM 575 C CA . THR A 1 76 ? 15.645 9.098 1.074 1.00 94.75 76 THR A CA 1
ATOM 576 C C . THR A 1 76 ? 16.365 8.007 0.286 1.00 94.75 76 THR A C 1
ATOM 578 O O . THR A 1 76 ? 17.392 7.478 0.713 1.00 94.75 76 THR A O 1
ATOM 581 N N . ARG A 1 77 ? 15.831 7.644 -0.885 1.00 93.75 77 ARG A N 1
ATOM 582 C CA . ARG A 1 77 ? 16.416 6.642 -1.790 1.00 93.75 77 ARG A CA 1
ATOM 583 C C . ARG A 1 77 ? 16.484 7.171 -3.218 1.00 93.75 77 ARG A C 1
ATOM 585 O O . ARG A 1 77 ? 15.682 8.006 -3.621 1.00 93.75 77 ARG A O 1
ATOM 592 N N . ARG A 1 78 ? 17.401 6.624 -4.018 1.00 96.81 78 ARG A N 1
ATOM 593 C CA . ARG A 1 78 ? 17.470 6.864 -5.469 1.00 96.81 78 ARG A CA 1
ATOM 594 C C . ARG A 1 78 ? 16.677 5.821 -6.241 1.00 96.81 78 ARG A C 1
ATOM 596 O O . ARG A 1 78 ? 16.654 4.645 -5.871 1.00 96.81 78 ARG A O 1
ATOM 603 N N . CYS A 1 79 ? 16.006 6.249 -7.308 1.00 96.69 79 CYS A N 1
ATOM 604 C CA . CYS A 1 79 ? 15.272 5.348 -8.187 1.00 96.69 79 CYS A CA 1
ATOM 605 C C . CYS A 1 79 ? 16.228 4.367 -8.874 1.00 96.69 79 CYS A C 1
ATOM 607 O O . CYS A 1 79 ? 17.108 4.779 -9.615 1.00 96.69 79 CYS A O 1
ATOM 609 N N . ALA A 1 80 ? 15.996 3.065 -8.696 1.00 96.25 80 ALA A N 1
ATOM 610 C CA . ALA A 1 80 ? 16.803 2.001 -9.298 1.00 96.25 80 ALA A CA 1
ATOM 611 C C . ALA A 1 80 ? 16.586 1.821 -10.816 1.00 96.25 80 ALA A C 1
ATOM 613 O O . ALA A 1 80 ? 17.063 0.851 -11.401 1.00 96.25 80 ALA A O 1
ATOM 614 N N . PHE A 1 81 ? 15.785 2.678 -11.452 1.00 96.44 81 PHE A N 1
ATOM 615 C CA . PHE A 1 81 ? 15.727 2.750 -12.907 1.00 96.44 81 PHE A CA 1
ATOM 616 C C . PHE A 1 81 ? 16.759 3.787 -13.350 1.00 96.44 81 PHE A C 1
ATOM 618 O O . PHE A 1 81 ? 16.504 4.981 -13.200 1.00 96.44 81 PHE A O 1
ATOM 625 N N . GLU A 1 82 ? 17.903 3.321 -13.864 1.00 91.50 82 GLU A N 1
ATOM 626 C CA . GLU A 1 82 ? 19.062 4.154 -14.238 1.00 91.50 82 GLU A CA 1
ATOM 627 C C . GLU A 1 82 ? 18.695 5.401 -15.062 1.00 91.50 82 GLU A C 1
ATOM 629 O O . GLU A 1 82 ? 19.126 6.491 -14.692 1.00 91.50 82 GLU A O 1
ATOM 634 N N . PRO A 1 83 ? 17.814 5.327 -16.087 1.00 93.19 83 PRO A N 1
ATOM 635 C CA . PRO A 1 83 ? 17.429 6.519 -16.847 1.00 93.19 83 PRO A CA 1
ATOM 636 C C . PRO A 1 83 ? 16.637 7.565 -16.049 1.00 93.19 83 PRO A C 1
ATOM 638 O O . PRO A 1 83 ? 16.471 8.685 -16.517 1.00 93.19 83 PRO A O 1
ATOM 641 N N . CYS A 1 84 ? 16.084 7.208 -14.886 1.00 95.69 84 CYS A N 1
ATOM 642 C CA . CYS A 1 84 ? 15.390 8.148 -14.009 1.00 95.69 84 CYS A CA 1
ATOM 643 C C . CYS A 1 84 ? 16.287 8.650 -12.879 1.00 95.69 84 CYS A C 1
ATOM 645 O O . CYS A 1 84 ? 16.316 9.857 -12.671 1.00 95.69 84 CYS A O 1
ATOM 647 N N . SER A 1 85 ? 16.907 7.740 -12.113 1.00 92.88 85 SER A N 1
ATOM 648 C CA . SER A 1 85 ? 17.819 7.987 -10.973 1.00 92.88 85 SER A CA 1
ATOM 649 C C . SER A 1 85 ? 17.400 9.035 -9.916 1.00 92.88 85 SER A C 1
ATOM 651 O O . SER A 1 85 ? 18.142 9.298 -8.971 1.00 92.88 85 SER A O 1
ATOM 653 N N . ARG A 1 86 ? 16.174 9.570 -9.994 1.00 95.12 86 ARG A N 1
ATOM 654 C CA . ARG A 1 86 ? 15.641 10.619 -9.120 1.00 95.12 86 ARG A CA 1
ATOM 655 C C . ARG A 1 86 ? 15.576 10.166 -7.663 1.00 95.12 86 ARG A C 1
ATOM 657 O O . ARG A 1 86 ? 15.166 9.038 -7.371 1.00 95.12 86 ARG A O 1
ATOM 664 N N . GLU A 1 87 ? 15.916 11.079 -6.761 1.00 97.00 87 GLU A N 1
ATOM 665 C CA . GLU A 1 87 ? 15.752 10.907 -5.319 1.00 97.00 87 GLU A CA 1
ATOM 666 C C . GLU A 1 87 ? 14.281 11.033 -4.913 1.00 97.00 87 GLU A C 1
ATOM 668 O O . GLU A 1 87 ? 13.540 11.889 -5.402 1.00 97.00 87 GLU A O 1
ATOM 673 N N . PHE A 1 88 ? 13.838 10.131 -4.043 1.00 95.12 88 PHE A N 1
ATOM 674 C CA . PHE A 1 88 ? 12.483 10.111 -3.517 1.00 95.12 88 PHE A CA 1
ATOM 675 C C . PHE A 1 88 ? 12.478 9.660 -2.059 1.00 95.12 88 PHE A C 1
ATOM 677 O O . PHE A 1 88 ? 13.267 8.806 -1.648 1.00 95.12 88 PHE A O 1
ATOM 684 N N . ALA A 1 89 ? 11.547 10.220 -1.297 1.00 94.56 89 ALA A N 1
ATOM 685 C CA . ALA A 1 89 ? 11.300 9.838 0.079 1.00 94.56 89 ALA A CA 1
ATOM 686 C C . ALA A 1 89 ? 10.395 8.597 0.148 1.00 94.56 89 ALA A C 1
ATOM 688 O O . ALA A 1 89 ? 9.464 8.422 -0.651 1.00 94.56 89 ALA A O 1
ATOM 689 N N . THR A 1 90 ? 10.687 7.687 1.074 1.00 92.19 90 THR A N 1
ATOM 690 C CA . THR A 1 90 ? 9.879 6.493 1.314 1.00 92.19 90 THR A CA 1
ATOM 691 C C . THR A 1 90 ? 10.029 6.002 2.744 1.00 92.19 90 THR A C 1
ATOM 693 O O . THR A 1 90 ? 11.129 5.818 3.243 1.00 92.19 90 THR A O 1
ATOM 696 N N . THR A 1 91 ? 8.913 5.658 3.375 1.00 91.12 91 THR A N 1
ATOM 697 C CA . THR A 1 91 ? 8.909 4.930 4.652 1.00 91.12 91 THR A CA 1
ATOM 698 C C . THR A 1 91 ? 9.059 3.417 4.456 1.00 91.12 91 THR A C 1
ATOM 700 O O . THR A 1 91 ? 9.162 2.658 5.419 1.00 91.12 91 THR A O 1
ATOM 703 N N . ASN A 1 92 ? 9.002 2.923 3.212 1.00 90.19 92 ASN A N 1
ATOM 704 C CA . ASN A 1 92 ? 9.175 1.512 2.867 1.00 90.19 92 ASN A CA 1
ATOM 705 C C . ASN A 1 92 ? 10.624 1.234 2.421 1.00 90.19 92 ASN A C 1
ATOM 707 O O . ASN A 1 92 ? 10.983 1.646 1.311 1.00 90.19 92 ASN A O 1
ATOM 711 N N . PRO A 1 93 ? 11.425 0.485 3.208 1.00 87.81 93 PRO A N 1
ATOM 712 C CA . PRO A 1 93 ? 12.820 0.195 2.872 1.00 87.81 93 PRO A CA 1
ATOM 713 C C . PRO A 1 93 ? 12.968 -0.700 1.632 1.00 87.81 93 PRO A C 1
ATOM 715 O O . PRO A 1 93 ? 13.991 -0.648 0.951 1.00 87.81 93 PRO A O 1
ATOM 718 N N . ALA A 1 94 ? 11.941 -1.484 1.287 1.00 91.31 94 ALA A N 1
ATOM 719 C CA . ALA A 1 94 ? 11.937 -2.336 0.100 1.00 91.31 94 ALA A CA 1
ATOM 720 C C . ALA A 1 94 ? 11.566 -1.580 -1.191 1.00 91.31 94 ALA A C 1
ATOM 722 O O . ALA A 1 94 ? 11.684 -2.137 -2.287 1.00 91.31 94 ALA A O 1
ATOM 723 N N . LYS A 1 95 ? 11.112 -0.319 -1.104 1.00 93.94 95 LYS A N 1
ATOM 724 C CA . LYS A 1 95 ? 10.723 0.466 -2.283 1.00 93.94 95 LYS A CA 1
ATOM 725 C C . LYS A 1 95 ? 11.970 0.894 -3.066 1.00 93.94 95 LYS A C 1
ATOM 727 O O . LYS A 1 95 ? 12.795 1.664 -2.586 1.00 93.94 95 LYS A O 1
ATOM 732 N N . LYS A 1 96 ? 12.092 0.394 -4.302 1.00 95.75 96 LYS A N 1
ATOM 733 C CA . LYS A 1 96 ? 13.244 0.637 -5.198 1.00 95.75 96 LYS A CA 1
ATOM 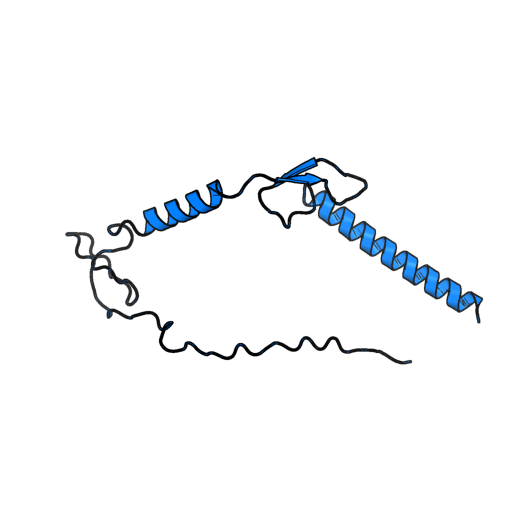734 C C . LYS A 1 96 ? 13.008 1.718 -6.256 1.00 95.75 96 LYS A C 1
ATOM 736 O O . LYS A 1 96 ? 13.964 2.223 -6.833 1.00 95.75 96 LYS A O 1
ATOM 741 N N . TYR A 1 97 ? 11.754 2.054 -6.545 1.00 97.44 97 TYR A N 1
ATOM 742 C CA . TYR A 1 97 ? 11.389 2.960 -7.636 1.00 97.44 97 TYR A CA 1
ATOM 743 C C . TYR A 1 97 ? 10.588 4.145 -7.104 1.00 97.44 97 TYR A C 1
ATOM 745 O O . TYR A 1 97 ? 9.777 3.971 -6.194 1.00 97.44 97 TYR A O 1
ATOM 753 N N . CYS A 1 98 ? 10.780 5.326 -7.698 1.00 95.06 98 CYS A N 1
ATOM 754 C CA . CYS A 1 98 ? 10.061 6.538 -7.306 1.00 95.06 98 CYS A CA 1
ATOM 755 C C . CYS A 1 98 ? 8.544 6.413 -7.552 1.00 95.06 98 CYS A C 1
ATOM 757 O O . CYS A 1 98 ? 7.748 6.906 -6.756 1.00 95.06 98 CYS A O 1
ATOM 759 N N . GLY A 1 99 ? 8.144 5.657 -8.580 1.00 95.38 99 GLY A N 1
ATOM 760 C CA . GLY A 1 99 ? 6.753 5.347 -8.902 1.00 95.38 99 GLY A CA 1
ATOM 761 C C . GLY A 1 99 ? 6.609 4.123 -9.808 1.00 95.38 99 GLY A C 1
ATOM 762 O O . GLY A 1 99 ? 7.603 3.539 -10.257 1.00 95.38 99 GLY A O 1
ATOM 763 N N . ASP A 1 100 ? 5.363 3.740 -10.083 1.00 97.19 100 ASP A N 1
ATOM 764 C CA . ASP A 1 100 ? 5.049 2.524 -10.842 1.00 97.19 100 ASP A CA 1
ATOM 765 C C . ASP A 1 100 ? 5.509 2.598 -12.309 1.00 97.19 100 ASP A C 1
ATOM 767 O O . ASP A 1 100 ? 6.072 1.638 -12.829 1.00 97.19 100 ASP A O 1
ATOM 771 N N . ALA A 1 101 ? 5.445 3.775 -12.941 1.00 97.38 101 ALA A N 1
ATOM 772 C CA . ALA A 1 101 ? 5.967 3.972 -14.296 1.00 97.38 101 ALA A CA 1
ATOM 773 C C . ALA A 1 101 ? 7.455 3.580 -14.424 1.00 97.38 101 ALA A C 1
ATOM 775 O O . ALA A 1 101 ? 7.843 2.890 -15.367 1.00 97.38 101 ALA A O 1
ATOM 776 N N . CYS A 1 102 ? 8.294 3.957 -13.450 1.00 97.56 102 CYS A N 1
ATOM 777 C CA . CYS A 1 102 ? 9.710 3.569 -13.440 1.00 97.56 102 CYS A CA 1
ATOM 778 C C . CYS A 1 102 ? 9.902 2.083 -13.120 1.00 97.56 102 CYS A C 1
ATOM 780 O O . CYS A 1 102 ? 10.791 1.449 -13.684 1.00 97.56 102 CYS A O 1
ATOM 782 N N . ARG A 1 103 ? 9.050 1.500 -12.268 1.00 97.44 103 ARG A N 1
ATOM 783 C CA . ARG A 1 103 ? 9.039 0.053 -12.008 1.00 97.44 103 ARG A CA 1
ATOM 784 C C . ARG A 1 103 ? 8.747 -0.734 -13.290 1.00 97.44 103 ARG A C 1
ATOM 786 O O . ARG A 1 103 ? 9.451 -1.704 -13.573 1.00 97.44 103 ARG A O 1
ATOM 793 N N . MET A 1 104 ? 7.746 -0.311 -14.061 1.00 98.06 104 MET A N 1
ATOM 794 C CA . MET A 1 104 ? 7.350 -0.948 -15.319 1.00 98.06 104 MET A CA 1
ATOM 795 C C . MET A 1 104 ? 8.415 -0.794 -16.399 1.00 98.06 104 MET A C 1
ATOM 797 O O . MET A 1 104 ? 8.804 -1.791 -17.002 1.00 98.06 104 MET A O 1
ATOM 801 N N . ARG A 1 105 ? 8.976 0.406 -16.581 1.00 97.44 105 ARG A N 1
ATOM 802 C CA . ARG A 1 105 ? 10.076 0.627 -17.535 1.00 97.44 105 ARG A CA 1
ATOM 803 C C . ARG A 1 105 ? 11.327 -0.174 -17.181 1.00 97.44 105 ARG A C 1
ATOM 805 O O . ARG A 1 105 ? 11.928 -0.782 -18.059 1.00 97.44 105 ARG A O 1
ATOM 812 N N . ALA A 1 106 ? 11.689 -0.248 -15.899 1.00 97.25 106 ALA A N 1
ATOM 813 C CA . ALA A 1 106 ? 12.802 -1.083 -15.452 1.00 97.25 106 ALA A CA 1
ATOM 814 C C . ALA A 1 106 ? 12.549 -2.574 -15.719 1.00 97.25 106 ALA A C 1
ATOM 816 O O . ALA A 1 106 ? 13.468 -3.300 -16.091 1.00 97.25 106 ALA A O 1
ATOM 817 N N . PHE A 1 107 ? 11.312 -3.044 -15.532 1.00 96.25 107 PHE A N 1
ATOM 818 C CA . PHE A 1 107 ? 10.940 -4.415 -15.874 1.00 96.25 107 PHE A CA 1
ATOM 819 C C . PHE A 1 107 ? 11.041 -4.667 -17.381 1.00 96.25 107 PHE A C 1
ATOM 821 O O . PHE A 1 107 ? 11.712 -5.612 -17.786 1.00 96.25 107 PHE A O 1
ATOM 828 N N . GLN A 1 108 ? 10.449 -3.797 -18.199 1.00 96.69 108 GLN A N 1
ATOM 829 C CA . GLN A 1 108 ? 10.503 -3.885 -19.659 1.00 96.69 108 GLN A CA 1
ATOM 830 C C . GLN A 1 108 ? 11.946 -3.889 -20.170 1.00 96.69 108 GLN A C 1
ATOM 832 O O . GLN A 1 108 ? 12.301 -4.759 -20.956 1.00 96.69 108 GLN A O 1
ATOM 837 N N . ALA A 1 109 ? 12.804 -2.998 -19.662 1.00 94.00 109 ALA A N 1
ATOM 838 C CA . ALA A 1 109 ? 14.217 -2.950 -20.031 1.00 94.00 109 ALA A CA 1
ATOM 839 C C . ALA A 1 109 ? 14.938 -4.280 -19.752 1.00 94.00 109 ALA A C 1
ATOM 841 O O . ALA A 1 109 ? 15.674 -4.769 -20.606 1.00 94.00 109 ALA A O 1
ATOM 842 N N . ARG A 1 110 ? 14.682 -4.912 -18.595 1.00 94.06 110 ARG A N 1
ATOM 843 C CA . ARG A 1 110 ? 15.245 -6.235 -18.273 1.00 94.06 110 ARG A CA 1
ATOM 844 C C . ARG A 1 110 ? 14.734 -7.329 -19.206 1.00 94.06 110 ARG A C 1
ATOM 846 O O . ARG A 1 110 ? 15.521 -8.165 -19.635 1.00 94.06 110 ARG A O 1
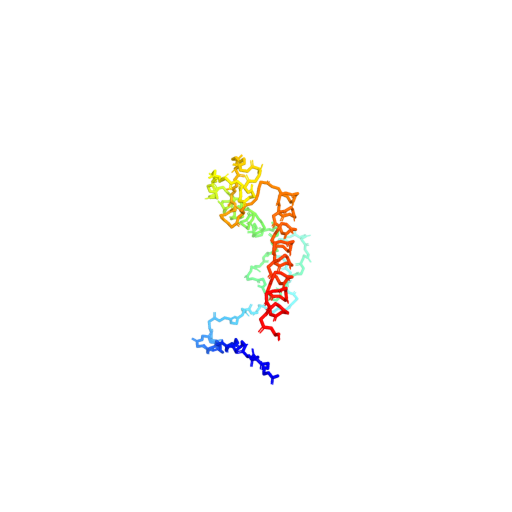ATOM 853 N N . VAL A 1 111 ? 13.440 -7.326 -19.526 1.00 95.88 111 VAL A N 1
ATOM 854 C CA . VAL A 1 111 ? 12.847 -8.310 -20.446 1.00 95.88 111 VAL A CA 1
ATOM 855 C C . VAL A 1 111 ? 13.436 -8.164 -21.849 1.00 95.88 111 VAL A C 1
ATOM 857 O O . VAL A 1 111 ? 13.824 -9.159 -22.455 1.00 95.88 111 VAL A O 1
ATOM 860 N N . THR A 1 112 ? 13.550 -6.936 -22.353 1.00 94.12 112 THR A N 1
ATOM 861 C CA . THR A 1 112 ? 14.135 -6.652 -23.667 1.00 94.12 112 THR A CA 1
ATOM 862 C C . THR A 1 112 ? 15.611 -7.047 -23.721 1.00 94.12 112 THR A C 1
ATOM 864 O O . THR A 1 112 ? 16.020 -7.735 -24.651 1.00 94.12 112 THR A O 1
ATOM 867 N N . ALA A 1 113 ? 16.399 -6.702 -22.698 1.00 91.69 113 ALA A N 1
ATOM 868 C CA . ALA A 1 113 ? 17.803 -7.105 -22.618 1.00 91.69 113 ALA A CA 1
ATOM 869 C C . ALA A 1 113 ? 17.969 -8.635 -22.602 1.00 91.69 113 ALA A C 1
ATOM 871 O O . ALA A 1 113 ? 18.810 -9.167 -23.321 1.00 91.69 113 ALA A O 1
ATOM 872 N N . ALA A 1 114 ? 17.136 -9.355 -21.842 1.00 92.38 114 ALA A N 1
ATOM 873 C CA . ALA A 1 114 ? 17.168 -10.816 -21.804 1.00 92.38 114 ALA A CA 1
ATOM 874 C C . ALA A 1 114 ? 16.858 -11.449 -23.172 1.00 92.38 114 ALA A C 1
ATOM 876 O O . ALA A 1 114 ? 17.509 -12.419 -23.555 1.00 92.38 114 ALA A O 1
ATOM 877 N N . ARG A 1 115 ? 15.907 -10.881 -23.929 1.00 93.06 115 ARG A N 1
ATOM 878 C CA . ARG A 1 115 ? 15.610 -11.320 -25.302 1.00 93.06 115 ARG A CA 1
ATOM 879 C C . ARG A 1 115 ? 16.806 -11.119 -26.227 1.00 93.06 115 ARG A C 1
ATOM 881 O O . ARG A 1 115 ? 17.220 -12.069 -26.876 1.00 93.06 115 ARG A O 1
ATOM 888 N N . HIS A 1 116 ? 17.415 -9.932 -26.210 1.00 91.12 116 HIS A N 1
ATOM 889 C CA . HIS A 1 116 ? 18.591 -9.646 -27.035 1.00 91.12 116 HIS A CA 1
ATOM 890 C C . HIS A 1 116 ? 19.778 -10.568 -26.732 1.00 91.12 116 HIS A C 1
ATOM 892 O O . HIS A 1 116 ? 20.468 -10.990 -27.656 1.00 91.12 116 HIS A O 1
ATOM 898 N N . LEU A 1 117 ? 20.006 -10.916 -25.461 1.00 86.94 117 LEU A N 1
ATOM 899 C CA . LEU A 1 117 ? 21.039 -11.887 -25.087 1.00 86.94 117 LEU A CA 1
ATOM 900 C C . LEU A 1 117 ? 20.724 -13.294 -25.615 1.00 86.94 117 LEU A C 1
ATOM 902 O O . LEU A 1 117 ? 21.628 -13.975 -26.093 1.00 86.94 117 LEU A O 1
ATOM 906 N N . GLY A 1 118 ? 19.456 -13.714 -25.572 1.00 87.69 118 GLY A N 1
ATOM 907 C CA . GLY A 1 118 ? 19.014 -14.983 -26.157 1.00 87.69 118 GLY A CA 1
ATOM 908 C C . GLY A 1 118 ? 19.206 -15.032 -27.676 1.00 87.69 118 GLY A C 1
ATOM 909 O O . GLY A 1 118 ? 19.756 -15.999 -28.199 1.00 87.69 118 GLY A O 1
ATOM 910 N N . ASP A 1 119 ? 18.833 -13.963 -28.380 1.00 85.44 119 ASP A N 1
ATOM 911 C CA . ASP A 1 119 ? 19.008 -13.858 -29.832 1.00 85.44 119 ASP A CA 1
ATOM 912 C C . ASP A 1 119 ? 20.493 -13.868 -30.231 1.00 85.44 119 ASP A C 1
ATOM 914 O O . ASP A 1 119 ? 20.874 -14.515 -31.211 1.00 85.44 119 ASP A O 1
ATOM 918 N N . ALA A 1 120 ? 21.344 -13.185 -29.458 1.00 82.06 120 ALA A N 1
ATOM 919 C CA . ALA A 1 120 ? 22.789 -13.171 -29.662 1.00 82.06 120 ALA A CA 1
ATOM 920 C C . ALA A 1 120 ? 23.415 -14.558 -29.448 1.00 82.06 120 ALA A C 1
ATOM 922 O O . ALA A 1 120 ? 24.240 -14.976 -30.262 1.00 82.06 120 ALA A O 1
ATOM 923 N N . ALA A 1 121 ? 22.987 -15.293 -28.414 1.00 82.38 121 ALA A N 1
ATOM 924 C CA . ALA A 1 121 ? 23.432 -16.664 -28.172 1.00 82.38 121 ALA A CA 1
ATOM 925 C C . ALA A 1 121 ? 23.066 -17.590 -29.347 1.00 82.38 121 ALA A C 1
ATOM 927 O O . ALA A 1 121 ? 23.938 -18.255 -29.903 1.00 82.38 121 ALA A O 1
ATOM 928 N N . LEU A 1 122 ? 21.816 -17.536 -29.824 1.00 81.75 122 LEU A N 1
ATOM 929 C CA . LEU A 1 122 ? 21.360 -18.306 -30.992 1.00 81.75 122 LEU A CA 1
ATOM 930 C C . LEU A 1 122 ? 22.105 -17.930 -32.284 1.00 81.75 122 LEU A C 1
ATOM 932 O O . LEU A 1 122 ? 22.346 -18.764 -33.158 1.00 81.75 122 LEU A O 1
ATOM 936 N N . ALA A 1 123 ? 22.443 -16.651 -32.466 1.00 80.69 123 ALA A N 1
ATOM 937 C CA . ALA A 1 123 ? 23.232 -16.201 -33.610 1.00 80.69 123 ALA A CA 1
ATOM 938 C C . ALA A 1 123 ? 24.684 -16.700 -33.547 1.00 80.69 123 ALA A C 1
ATOM 940 O O . ALA A 1 123 ? 25.255 -17.027 -34.587 1.00 80.69 123 ALA A O 1
ATOM 941 N N . GLN A 1 124 ? 25.269 -16.777 -32.351 1.00 77.38 124 GLN A N 1
ATOM 942 C CA . GLN A 1 124 ? 26.616 -17.299 -32.145 1.00 77.38 124 GLN A CA 1
ATOM 943 C C . GLN A 1 124 ? 26.684 -18.812 -32.396 1.00 77.38 124 GLN A C 1
ATOM 945 O O . GLN A 1 124 ? 27.583 -19.257 -33.104 1.00 77.38 124 GLN A O 1
ATOM 950 N N . GLU A 1 125 ? 25.702 -19.580 -31.917 1.00 76.50 125 GLU A N 1
ATOM 951 C CA . GLU A 1 125 ? 25.595 -21.026 -32.172 1.00 76.50 125 GLU A CA 1
ATOM 952 C C . GLU A 1 125 ? 25.495 -21.346 -33.671 1.00 76.50 125 GLU A C 1
ATOM 954 O O . GLU A 1 125 ? 26.209 -22.213 -34.173 1.00 76.50 125 GLU A O 1
ATOM 959 N N . ARG A 1 126 ? 24.680 -20.586 -34.418 1.00 75.19 126 ARG A N 1
ATOM 960 C CA . ARG A 1 126 ? 24.547 -20.744 -35.879 1.00 75.19 126 ARG A CA 1
ATOM 961 C C . ARG A 1 126 ? 25.818 -20.427 -36.662 1.00 75.19 126 ARG A C 1
ATOM 963 O O . ARG A 1 126 ? 25.978 -20.942 -37.756 1.00 75.19 126 ARG A O 1
ATOM 970 N N . ARG A 1 127 ? 26.685 -19.551 -36.147 1.00 70.81 127 ARG A N 1
ATOM 971 C CA . ARG A 1 127 ? 27.972 -19.216 -36.785 1.00 70.81 127 ARG A CA 1
ATOM 972 C C . ARG A 1 127 ? 29.076 -20.224 -36.465 1.00 70.81 127 ARG A C 1
ATOM 974 O O . ARG A 1 127 ? 30.091 -20.222 -37.148 1.00 70.81 127 ARG A O 1
ATOM 981 N N . ALA A 1 128 ? 28.907 -21.009 -35.404 1.00 69.94 128 ALA A N 1
ATOM 982 C CA . ALA A 1 128 ? 29.859 -22.025 -34.968 1.00 69.94 128 ALA A CA 1
ATOM 983 C C . ALA A 1 128 ? 29.557 -23.429 -35.534 1.00 69.94 128 ALA A C 1
ATOM 985 O O . ALA A 1 128 ? 30.317 -24.354 -35.254 1.00 69.94 128 ALA A O 1
ATOM 986 N N . SER A 1 129 ? 28.460 -23.582 -36.289 1.00 61.25 129 SER A N 1
ATOM 987 C CA . SER A 1 129 ? 28.077 -24.798 -37.031 1.00 61.25 129 SER A CA 1
ATOM 988 C C . SER A 1 129 ? 28.447 -24.663 -38.503 1.00 61.25 129 SER A C 1
ATOM 990 O O . SER A 1 129 ? 28.803 -25.696 -39.105 1.00 61.25 129 SER A O 1
#

Solvent-accessible surface area (backbone atoms only — not comparable to full-atom values): 8084 Å² total; per-residue (Å²): 142,83,85,91,80,78,88,76,80,76,76,77,76,81,76,85,85,62,78,85,84,67,70,80,68,71,70,51,74,86,42,53,24,70,52,87,90,61,75,43,70,40,56,36,66,48,91,58,64,44,44,56,82,77,64,40,51,60,55,53,54,50,51,51,50,50,51,56,56,72,66,47,63,76,39,81,43,58,19,74,30,75,96,66,47,47,75,37,79,37,64,52,90,83,65,50,46,77,44,67,71,47,46,51,51,44,49,50,53,52,55,53,51,54,48,52,53,51,54,50,51,55,53,51,54,65,73,75,107

Foldseek 3Di:
DDDDDDPPPPPDDPPPPDPPPPPQQFQDWDQAQPPPPRRDTDGRRDPDSHDCVVVCVVVVVVVVVVVVVVPQDWDWDFAPQVVRRDIDIDSDPPDRHNDVVSVVVSVVVVVVVVVVVVVVVVVVVVVVD

Radius of gyration: 28.1 Å; Cα contacts (8 Å, |Δi|>4): 101; chains: 1; bounding box: 58×43×68 Å

Secondary structure (DSSP, 8-state):
------------------SSS-S-----SS-B-SSTT--PBPPTT--SSS-TTTS-HHHHHHHHHHHHHHTSPPEEEE-SSTTT--EEEES-TT--SSSHHHHHHHHHHHHHHHHHHHHHHHHHHHH--

Sequence (129 aa):
MEFRSANAFRGHRILSATDELSRARTYGSGRVCAVPGCGTLLSAYNPSDVCALHSGAWHDESHQAARKLAQREELTRRCAFEPCSREFATTNPAKKYCGDACRMRAFQARVTAARHLGDAALAQERRAS